Protein AF-A0A0D7AJN5-F1 (afdb_monomer_lite)

pLDDT: mean 70.75, std 19.63, range [26.44, 92.75]

Foldseek 3Di:
DVVVVVVVVVVVVVVVVVVLVLQQDLFASVCVVCVVVPNNVPDPPRHNCPDPCNVVVGGDDDDPPAPWPDDVVLLVVLVVVCPPPPDLVVSVCQQQLNDDPVCVVVVSSPPPPSRRVNVPGDPPDPSPPPPPDDDDDDDDDDDDDDDDDDDDD

InterPro domains:
  IPR032284 ATP-dependent DNA helicase RecQ, zinc-binding domain [PF16124] (8-55)
  IPR036388 Winged helix-like DNA-binding domain superfamily [G3DSA:1.10.10.10] (3-126)

Radius of gyration: 23.04 Å; chains: 1; bounding box: 49×37×59 Å

Structure (mmCIF, N/CA/C/O backbone):
data_AF-A0A0D7AJN5-F1
#
_entry.id   AF-A0A0D7AJN5-F1
#
loop_
_atom_site.group_PDB
_atom_site.id
_atom_site.type_symbol
_atom_site.label_atom_id
_atom_site.label_alt_id
_atom_site.label_comp_id
_atom_site.label_asym_id
_atom_site.label_entity_id
_atom_site.label_seq_id
_atom_site.pdbx_PDB_ins_code
_atom_site.Cartn_x
_atom_site.Cartn_y
_atom_site.Cartn_z
_atom_site.occupancy
_atom_site.B_iso_or_equiv
_atom_site.auth_seq_id
_atom_site.auth_comp_id
_atom_site.auth_asym_id
_atom_site.auth_atom_id
_atom_site.pdbx_PDB_model_num
ATOM 1 N N . MET A 1 1 ? 25.290 -14.966 3.201 1.00 71.00 1 MET A N 1
ATOM 2 C CA . MET A 1 1 ? 24.885 -13.533 3.158 1.00 71.00 1 MET A CA 1
ATOM 3 C C . MET A 1 1 ? 23.575 -13.354 2.396 1.00 71.00 1 MET A C 1
ATOM 5 O O . MET A 1 1 ? 22.712 -12.649 2.902 1.00 71.00 1 MET A O 1
ATOM 9 N N . TYR A 1 2 ? 23.408 -14.034 1.256 1.00 81.56 2 TYR A N 1
ATOM 10 C CA . TYR A 1 2 ? 22.166 -14.092 0.478 1.00 81.56 2 TYR A CA 1
ATOM 11 C C . TYR A 1 2 ? 20.958 -14.608 1.282 1.00 81.56 2 TYR A C 1
ATOM 13 O O . TYR A 1 2 ? 19.962 -13.901 1.387 1.00 81.56 2 TYR A O 1
ATOM 21 N N . ASP A 1 3 ? 21.084 -15.740 1.981 1.00 86.81 3 ASP A N 1
ATOM 22 C CA . ASP A 1 3 ? 19.956 -16.338 2.727 1.00 86.81 3 ASP A CA 1
ATOM 23 C C . ASP A 1 3 ? 19.411 -15.419 3.827 1.00 86.81 3 ASP A C 1
ATOM 25 O O . ASP A 1 3 ? 18.209 -15.319 4.048 1.00 86.81 3 ASP A O 1
ATOM 29 N N . ARG A 1 4 ? 20.294 -14.648 4.475 1.00 85.62 4 ARG A N 1
ATOM 30 C CA . ARG A 1 4 ? 19.899 -13.633 5.464 1.00 85.62 4 ARG A CA 1
ATOM 31 C C . ARG A 1 4 ? 19.145 -12.461 4.824 1.00 85.62 4 ARG A C 1
ATOM 33 O O . ARG A 1 4 ? 18.333 -11.818 5.485 1.00 85.62 4 ARG A O 1
ATOM 40 N N . MET A 1 5 ? 19.437 -12.123 3.569 1.00 84.94 5 MET A N 1
ATOM 41 C CA . MET A 1 5 ? 18.701 -11.089 2.836 1.00 84.94 5 MET A CA 1
ATOM 42 C C . MET A 1 5 ? 17.322 -11.592 2.414 1.00 84.94 5 MET A C 1
ATOM 44 O O . MET A 1 5 ? 16.358 -10.847 2.569 1.00 84.94 5 MET A O 1
ATOM 48 N N . ILE A 1 6 ? 17.227 -12.848 1.968 1.00 88.75 6 ILE A N 1
ATOM 49 C CA . ILE A 1 6 ? 15.954 -13.505 1.652 1.00 88.75 6 ILE A CA 1
ATOM 50 C C . ILE A 1 6 ? 15.079 -13.612 2.902 1.00 88.75 6 ILE A C 1
ATOM 52 O O . ILE A 1 6 ? 13.965 -13.103 2.886 1.00 88.75 6 ILE A O 1
ATOM 56 N N . GLY A 1 7 ? 15.617 -14.104 4.022 1.00 89.94 7 GLY A N 1
ATOM 57 C CA . GLY A 1 7 ? 14.860 -14.212 5.273 1.00 89.94 7 GLY A CA 1
ATOM 58 C C . GLY A 1 7 ? 14.298 -12.873 5.766 1.00 89.94 7 GLY A C 1
ATOM 59 O O . GLY A 1 7 ? 13.133 -12.796 6.136 1.00 89.94 7 GLY A O 1
ATOM 60 N N . ARG A 1 8 ? 15.075 -11.778 5.694 1.00 88.88 8 ARG A N 1
ATOM 61 C CA . ARG A 1 8 ? 14.566 -10.432 6.038 1.00 88.88 8 ARG A CA 1
ATOM 62 C C . ARG A 1 8 ? 13.501 -9.929 5.067 1.00 88.88 8 ARG A C 1
ATOM 64 O O . ARG A 1 8 ? 12.602 -9.201 5.479 1.00 88.88 8 ARG A O 1
ATOM 71 N N . LYS A 1 9 ? 13.634 -10.256 3.779 1.00 89.19 9 LYS A N 1
ATOM 72 C CA . LYS A 1 9 ? 12.637 -9.907 2.763 1.00 89.19 9 LYS A CA 1
ATOM 73 C C . LYS A 1 9 ? 11.328 -10.635 3.071 1.00 89.19 9 LYS A C 1
ATOM 75 O O . LYS A 1 9 ? 10.294 -9.982 3.119 1.00 89.19 9 LYS A O 1
ATOM 80 N N . ASP A 1 10 ? 11.381 -11.936 3.336 1.00 91.50 10 ASP A N 1
ATOM 81 C CA . ASP A 1 10 ? 10.193 -12.741 3.635 1.00 91.50 10 ASP A CA 1
ATOM 82 C C . ASP A 1 10 ? 9.538 -12.321 4.960 1.00 91.50 10 ASP A C 1
ATOM 84 O O . ASP A 1 10 ? 8.324 -12.146 5.009 1.00 91.50 10 ASP A O 1
ATOM 88 N N . GLU A 1 11 ? 10.323 -12.034 6.005 1.00 92.69 11 GLU A N 1
ATOM 89 C CA . GLU A 1 11 ? 9.813 -11.472 7.266 1.00 92.69 11 GLU A CA 1
ATOM 90 C C . GLU A 1 11 ? 9.121 -10.115 7.047 1.00 92.69 11 GLU A C 1
ATOM 92 O O . GLU A 1 11 ? 8.060 -9.847 7.611 1.00 92.69 11 GLU A O 1
ATOM 97 N N . GLY A 1 12 ? 9.701 -9.254 6.205 1.00 91.75 12 GLY A N 1
ATOM 98 C CA . GLY A 1 12 ? 9.102 -7.974 5.834 1.00 91.75 12 GLY A CA 1
ATOM 99 C C . GLY A 1 12 ? 7.780 -8.145 5.086 1.00 91.75 12 GLY A C 1
ATOM 100 O O . GLY A 1 12 ? 6.803 -7.483 5.425 1.00 91.75 12 GLY A O 1
ATOM 101 N N . ILE A 1 13 ? 7.729 -9.060 4.114 1.00 92.06 13 ILE A N 1
ATOM 102 C CA . ILE A 1 13 ? 6.505 -9.390 3.369 1.00 92.06 13 ILE A CA 1
ATOM 103 C C . ILE A 1 13 ? 5.430 -9.917 4.325 1.00 92.06 13 ILE A C 1
ATOM 105 O O . ILE A 1 13 ? 4.288 -9.470 4.261 1.00 92.06 13 ILE A O 1
ATOM 109 N N . HIS A 1 14 ? 5.802 -10.803 5.249 1.00 92.75 14 HIS A N 1
ATOM 110 C CA . HIS A 1 14 ? 4.887 -11.352 6.244 1.00 92.75 14 HIS A CA 1
ATOM 111 C C . HIS A 1 14 ? 4.287 -10.259 7.142 1.00 92.75 14 HIS A C 1
ATOM 113 O O . HIS A 1 14 ? 3.069 -10.180 7.283 1.00 92.75 14 HIS A O 1
ATOM 119 N N . LYS A 1 15 ? 5.118 -9.357 7.682 1.00 91.44 15 LYS A N 1
ATOM 120 C CA . LYS A 1 15 ? 4.650 -8.230 8.510 1.00 91.44 15 LYS A CA 1
ATOM 121 C C . LYS A 1 15 ? 3.736 -7.278 7.741 1.00 91.44 15 LYS A C 1
ATOM 123 O O . LYS A 1 15 ? 2.740 -6.818 8.286 1.00 91.44 15 LYS A O 1
ATOM 128 N N . LEU A 1 16 ? 4.049 -6.991 6.477 1.00 91.69 16 LEU A N 1
ATOM 129 C CA . LEU A 1 16 ? 3.175 -6.178 5.627 1.00 91.69 16 LEU A CA 1
ATOM 130 C C . LEU A 1 16 ? 1.819 -6.859 5.410 1.00 91.69 16 LEU A C 1
ATOM 132 O O . LEU A 1 16 ? 0.794 -6.192 5.500 1.00 91.69 16 LEU A O 1
ATOM 136 N N . GLY A 1 17 ? 1.807 -8.177 5.191 1.00 89.62 17 GLY A N 1
ATOM 137 C CA . GLY A 1 17 ? 0.574 -8.962 5.109 1.00 89.62 17 GLY A CA 1
ATOM 138 C C . GLY A 1 17 ? -0.273 -8.858 6.379 1.00 89.62 17 GLY A C 1
ATOM 139 O O . GLY A 1 17 ? -1.471 -8.610 6.290 1.00 89.62 17 GLY A O 1
ATOM 140 N N . GLN A 1 18 ? 0.354 -8.949 7.556 1.00 90.56 18 GLN A N 1
ATOM 141 C CA . GLN A 1 18 ? -0.335 -8.778 8.841 1.00 90.56 18 GLN A CA 1
ATOM 142 C C . GLN A 1 18 ? -0.974 -7.391 8.984 1.00 90.56 18 GLN A C 1
ATOM 144 O O . GLN A 1 18 ? -2.110 -7.293 9.429 1.00 90.56 18 GLN A O 1
ATOM 149 N N . VAL A 1 19 ? -0.289 -6.323 8.563 1.00 91.06 19 VAL A N 1
ATOM 150 C CA . VAL A 1 19 ? -0.839 -4.954 8.603 1.00 91.06 19 VAL A CA 1
ATOM 151 C C . VAL A 1 19 ? -1.996 -4.774 7.615 1.00 91.06 19 VAL A C 1
ATOM 153 O O . VAL A 1 19 ? -2.957 -4.072 7.920 1.00 91.06 19 VAL A O 1
ATOM 156 N N . ILE A 1 20 ? -1.922 -5.398 6.435 1.00 89.06 20 ILE A N 1
ATOM 157 C CA . ILE A 1 20 ? -3.011 -5.355 5.449 1.00 89.06 20 ILE A CA 1
ATOM 158 C C . ILE A 1 20 ? -4.242 -6.086 5.983 1.00 89.06 20 ILE A C 1
ATOM 160 O O . ILE A 1 20 ? -5.342 -5.560 5.852 1.00 89.06 20 ILE A O 1
ATOM 164 N N . ASN A 1 21 ? -4.063 -7.265 6.582 1.00 88.12 21 ASN A N 1
ATOM 165 C CA . ASN A 1 21 ? -5.166 -8.018 7.179 1.00 88.12 21 ASN A CA 1
ATOM 166 C C . ASN A 1 21 ? -5.778 -7.250 8.353 1.00 88.12 21 ASN A C 1
ATOM 168 O O . ASN A 1 21 ? -6.974 -7.018 8.341 1.00 88.12 21 ASN A O 1
ATOM 172 N N . PHE A 1 22 ? -4.947 -6.692 9.237 1.00 89.06 22 PHE A N 1
ATOM 173 C CA . PHE A 1 22 ? -5.398 -5.806 10.312 1.00 89.06 22 PHE A CA 1
ATOM 174 C C . PHE A 1 22 ? -6.279 -4.646 9.820 1.00 89.06 22 PHE A C 1
ATOM 176 O O . PHE A 1 22 ? -7.242 -4.272 10.476 1.00 89.06 22 PHE A O 1
ATOM 183 N N . ALA A 1 23 ? -5.954 -4.051 8.671 1.00 87.31 23 ALA A N 1
ATOM 184 C CA . ALA A 1 23 ? -6.761 -2.976 8.099 1.00 87.31 23 ALA A CA 1
ATOM 185 C C . ALA A 1 23 ? -8.068 -3.468 7.440 1.00 87.31 23 ALA A C 1
ATOM 187 O O . ALA A 1 23 ? -8.983 -2.666 7.241 1.00 87.31 23 ALA A O 1
ATOM 188 N N . LYS A 1 24 ? -8.130 -4.748 7.057 1.00 85.88 24 LYS A N 1
ATOM 189 C CA . LYS A 1 24 ? -9.293 -5.396 6.435 1.00 85.88 24 LYS A CA 1
ATOM 190 C C . LYS A 1 24 ? -10.260 -6.000 7.448 1.00 85.88 24 LYS A C 1
ATOM 192 O O . LYS A 1 24 ? -11.415 -6.169 7.085 1.00 85.88 24 LYS A O 1
ATOM 197 N N . ASP A 1 25 ? -9.784 -6.359 8.635 1.00 84.81 25 ASP A N 1
ATOM 198 C CA . ASP A 1 25 ? -10.593 -7.032 9.647 1.00 84.81 25 ASP A CA 1
ATOM 199 C C . ASP A 1 25 ? -11.790 -6.166 10.076 1.00 84.81 25 ASP A C 1
ATOM 201 O O . ASP A 1 25 ? -11.699 -4.937 10.171 1.00 84.81 25 ASP A O 1
ATOM 205 N N . ASP A 1 26 ? -12.915 -6.828 10.350 1.00 82.25 26 ASP A N 1
ATOM 206 C CA . ASP A 1 26 ? -14.183 -6.207 10.750 1.00 82.25 26 ASP A CA 1
ATOM 207 C C . ASP A 1 26 ? -14.234 -5.941 12.264 1.00 82.25 26 ASP A C 1
ATOM 209 O O . ASP A 1 26 ? -15.232 -6.211 12.928 1.00 82.25 26 ASP A O 1
ATOM 213 N N . ASP A 1 27 ? -13.139 -5.411 12.811 1.00 86.38 27 ASP A N 1
ATOM 214 C CA . ASP A 1 27 ? -12.990 -5.101 14.229 1.00 86.38 27 ASP A CA 1
ATOM 215 C C . ASP A 1 27 ? -12.479 -3.672 14.449 1.00 86.38 27 ASP A C 1
ATOM 217 O O . ASP A 1 27 ? -11.931 -2.991 13.574 1.00 86.38 27 ASP A O 1
ATOM 221 N N . CYS A 1 28 ? -12.638 -3.181 15.678 1.00 88.81 28 CYS A N 1
ATOM 222 C CA . CYS A 1 28 ? -12.085 -1.894 16.067 1.00 88.81 28 CYS A CA 1
ATOM 223 C C . CYS A 1 28 ? -10.551 -1.915 15.979 1.00 88.81 28 CYS A C 1
ATOM 225 O O . CYS A 1 28 ? -9.869 -2.517 16.811 1.00 88.81 28 CYS A O 1
ATOM 227 N N . LEU A 1 29 ? -10.002 -1.142 15.036 1.00 90.31 29 LEU A N 1
ATOM 228 C CA . LEU A 1 29 ? -8.556 -1.013 14.821 1.00 90.31 29 LEU A CA 1
ATOM 229 C C . LEU A 1 29 ? -7.783 -0.691 16.110 1.00 90.31 29 LEU A C 1
ATOM 231 O O . LEU A 1 29 ? -6.682 -1.190 16.324 1.00 90.31 29 LEU A O 1
ATOM 235 N N . ALA A 1 30 ? -8.349 0.150 16.978 1.00 89.81 30 ALA A N 1
ATOM 236 C CA . ALA A 1 30 ? -7.693 0.540 18.222 1.00 89.81 30 ALA A CA 1
ATOM 237 C C . ALA A 1 30 ? -7.668 -0.596 19.256 1.00 89.81 30 ALA A C 1
ATOM 239 O O . ALA A 1 30 ? -6.655 -0.759 19.929 1.00 89.81 30 ALA A O 1
ATOM 240 N N . ALA A 1 31 ? -8.746 -1.379 19.368 1.00 90.06 31 ALA A N 1
ATOM 241 C CA . ALA A 1 31 ? -8.816 -2.499 20.307 1.00 90.06 31 ALA A CA 1
ATOM 242 C C . ALA A 1 31 ? -7.872 -3.628 19.874 1.00 90.06 31 ALA A C 1
ATOM 244 O O . ALA A 1 31 ? -7.075 -4.114 20.672 1.00 90.06 31 ALA A O 1
ATOM 245 N N . HIS A 1 32 ? -7.866 -3.953 18.580 1.00 89.12 32 HIS A N 1
ATOM 246 C CA . HIS A 1 32 ? -6.964 -4.961 18.031 1.00 89.12 32 HIS A CA 1
ATOM 247 C C . HIS A 1 32 ? -5.480 -4.543 18.126 1.00 89.12 32 HIS A C 1
ATOM 249 O O . HIS A 1 32 ? -4.616 -5.364 18.434 1.00 89.12 32 HIS A O 1
ATOM 255 N N . LEU A 1 33 ? -5.155 -3.251 17.951 1.00 90.81 33 LEU A N 1
ATOM 256 C CA . LEU A 1 33 ? -3.802 -2.737 18.228 1.00 90.81 33 LEU A CA 1
ATOM 257 C C . LEU A 1 33 ? -3.417 -2.896 19.697 1.00 90.81 33 LEU A C 1
ATOM 259 O O . LEU A 1 33 ? -2.295 -3.302 19.994 1.00 90.81 33 LEU A O 1
ATOM 263 N N . ALA A 1 34 ? -4.331 -2.567 20.604 1.00 91.50 34 ALA A N 1
ATOM 264 C CA . ALA A 1 34 ? -4.093 -2.667 22.033 1.00 91.50 34 ALA A CA 1
ATOM 265 C C . ALA A 1 34 ? -3.798 -4.122 22.440 1.00 91.50 34 ALA A C 1
ATOM 267 O O . ALA A 1 34 ? -2.782 -4.388 23.083 1.00 91.50 34 ALA A O 1
ATOM 268 N N . GLN A 1 35 ? -4.579 -5.078 21.928 1.00 89.75 35 GLN A N 1
ATOM 269 C CA . GLN A 1 35 ? -4.336 -6.510 22.104 1.00 89.75 35 GLN A CA 1
ATOM 270 C C . GLN A 1 35 ? -2.979 -6.954 21.534 1.00 89.75 35 GLN A C 1
ATOM 272 O O . GLN A 1 35 ? -2.233 -7.667 22.202 1.00 89.75 35 GLN A O 1
ATOM 277 N N . TYR A 1 36 ? -2.609 -6.499 20.332 1.00 89.81 36 TYR A N 1
ATOM 278 C CA . TYR A 1 36 ? -1.320 -6.839 19.719 1.00 89.81 36 TYR A CA 1
ATOM 279 C C . TYR A 1 36 ? -0.116 -6.401 20.576 1.00 89.81 36 TYR A C 1
ATOM 281 O O . TYR A 1 36 ? 0.905 -7.091 20.614 1.00 89.81 36 TYR A O 1
ATOM 289 N N . PHE A 1 37 ? -0.227 -5.271 21.283 1.00 91.56 37 PHE A N 1
ATOM 290 C CA . PHE A 1 37 ? 0.805 -4.782 22.205 1.00 91.56 37 PHE A CA 1
ATOM 291 C C . PHE A 1 37 ? 0.667 -5.311 23.644 1.00 91.56 37 PHE A C 1
ATOM 293 O O . PHE A 1 37 ? 1.548 -5.042 24.463 1.00 91.56 37 PHE A O 1
ATOM 300 N N . GLY A 1 38 ? -0.374 -6.094 23.942 1.00 90.56 38 GLY A N 1
ATOM 301 C CA . GLY A 1 38 ? -0.631 -6.671 25.265 1.00 90.56 38 GLY A CA 1
ATOM 302 C C . GLY A 1 38 ? -1.270 -5.705 26.268 1.00 90.56 38 GLY A C 1
ATOM 303 O O . GLY A 1 38 ? -1.105 -5.894 27.470 1.00 90.56 38 GLY A O 1
ATOM 304 N N . ASP A 1 39 ? -1.962 -4.672 25.787 1.00 90.88 39 ASP A N 1
ATOM 305 C CA . ASP A 1 39 ? -2.664 -3.667 26.592 1.00 90.88 39 ASP A CA 1
ATOM 306 C C . ASP A 1 39 ? -4.182 -3.750 26.353 1.00 90.88 39 ASP A C 1
ATOM 308 O O . ASP A 1 39 ? -4.804 -2.844 25.807 1.00 90.88 39 ASP A O 1
ATOM 312 N N . GLU A 1 40 ? -4.784 -4.888 26.700 1.00 81.50 40 GLU A N 1
ATOM 313 C CA . GLU A 1 40 ? -6.192 -5.204 26.396 1.00 81.50 40 GLU A CA 1
ATOM 314 C C . GLU A 1 40 ? -7.191 -4.217 27.038 1.00 81.50 40 GLU A C 1
ATOM 316 O O . GLU A 1 40 ? -8.270 -3.983 26.497 1.00 81.50 40 GLU A O 1
ATOM 321 N N . ASP A 1 41 ? -6.805 -3.565 28.137 1.00 83.62 41 ASP A N 1
ATOM 322 C CA . ASP A 1 41 ? -7.647 -2.619 28.879 1.00 83.62 41 ASP A CA 1
ATOM 323 C C . ASP A 1 41 ? -7.583 -1.174 28.339 1.00 83.62 41 ASP A C 1
ATOM 325 O O . ASP A 1 41 ? -8.294 -0.291 28.832 1.00 83.62 41 ASP A O 1
ATOM 329 N N . ALA A 1 42 ? -6.753 -0.894 27.325 1.00 85.44 42 ALA A N 1
ATOM 330 C CA . ALA A 1 42 ? -6.583 0.464 26.800 1.00 85.44 42 ALA A CA 1
ATOM 331 C C . ALA A 1 42 ? -7.836 1.009 26.091 1.00 85.44 42 ALA A C 1
ATOM 333 O O . ALA A 1 42 ? -8.007 2.229 25.990 1.00 85.44 42 ALA A O 1
ATOM 334 N N . VAL A 1 43 ? -8.712 0.129 25.588 1.00 83.38 43 VAL A N 1
ATOM 335 C CA . VAL A 1 43 ? -9.952 0.505 24.892 1.00 83.38 43 VAL A CA 1
ATOM 336 C C . VAL A 1 43 ? -11.166 0.015 25.686 1.00 83.38 43 VAL A C 1
ATOM 338 O O . VAL A 1 43 ? -11.543 -1.153 25.585 1.00 83.38 43 VAL A O 1
ATOM 341 N N . PRO A 1 44 ? -11.827 0.895 26.460 1.00 78.31 44 PRO A N 1
ATOM 342 C CA . PRO A 1 44 ? -12.990 0.500 27.240 1.00 78.31 44 PRO A CA 1
ATOM 343 C C . PRO A 1 44 ? -14.147 0.099 26.317 1.00 78.31 44 PRO A C 1
ATOM 345 O O . PRO A 1 44 ? -14.602 0.895 25.497 1.00 78.31 44 PRO A O 1
ATOM 348 N N . GLY A 1 45 ? -14.643 -1.131 26.476 1.00 78.44 45 GLY A N 1
ATOM 349 C CA . GLY A 1 45 ? -15.785 -1.648 25.715 1.00 78.44 45 GLY A CA 1
ATOM 350 C C . GLY A 1 45 ? -15.464 -2.077 24.281 1.00 78.44 45 GLY A C 1
ATOM 351 O O . GLY A 1 45 ? -16.378 -2.106 23.464 1.00 78.44 45 GLY A O 1
ATOM 352 N N . GLU A 1 46 ? -14.191 -2.357 23.974 1.00 78.06 46 GLU A N 1
ATOM 353 C CA . GLU A 1 46 ? -13.702 -2.912 22.693 1.00 78.06 46 GLU A CA 1
ATOM 354 C C . GLU A 1 46 ? -13.985 -2.055 21.438 1.00 78.06 46 GLU A C 1
ATOM 356 O O . GLU A 1 46 ? -13.586 -2.398 20.328 1.00 78.06 46 GLU A O 1
ATOM 361 N N . LEU A 1 47 ? -14.592 -0.874 21.596 1.00 85.50 47 LEU A N 1
ATOM 362 C CA . LEU A 1 47 ? -14.974 0.032 20.513 1.00 85.50 47 LEU A CA 1
ATOM 363 C C . LEU A 1 47 ? -14.492 1.453 20.817 1.00 85.50 47 LEU A C 1
ATOM 365 O O . LEU A 1 47 ? -14.969 2.108 21.740 1.00 85.50 47 LEU A O 1
ATOM 369 N N . CYS A 1 48 ? -13.572 1.980 20.005 1.00 90.00 48 CYS A N 1
ATOM 370 C CA . CYS A 1 48 ? -13.029 3.328 20.211 1.00 90.00 48 CYS A CA 1
ATOM 371 C C . CYS A 1 48 ? -13.943 4.451 19.698 1.00 90.00 48 CYS A C 1
ATOM 373 O O . CYS A 1 48 ? -13.732 5.616 20.029 1.00 90.00 48 CYS A O 1
ATOM 375 N N . GLY A 1 49 ? -14.920 4.131 18.840 1.00 87.94 49 GLY A N 1
ATOM 376 C CA . GLY A 1 49 ? -15.873 5.096 18.282 1.00 87.94 49 GLY A CA 1
ATOM 377 C C . GLY A 1 49 ? -15.281 6.110 17.292 1.00 87.94 49 GLY A C 1
ATOM 378 O O . GLY A 1 49 ? -15.986 7.036 16.902 1.00 87.94 49 GLY A O 1
ATOM 379 N N . GLN A 1 50 ? -14.002 5.989 16.914 1.00 88.19 50 GLN A N 1
ATOM 380 C CA . GLN A 1 50 ? -13.287 6.975 16.082 1.00 88.19 50 GLN A CA 1
ATOM 381 C C . GLN A 1 50 ? -12.554 6.372 14.873 1.00 88.19 50 GLN A C 1
ATOM 383 O O . GLN A 1 50 ? -12.137 7.114 13.986 1.00 88.19 50 GLN A O 1
ATOM 388 N N . CYS A 1 51 ? -12.349 5.053 14.829 1.00 88.25 51 CYS A N 1
ATOM 389 C CA . CYS A 1 51 ? -11.658 4.412 13.709 1.00 88.25 51 CYS A CA 1
ATOM 390 C C . CYS A 1 51 ? -12.584 4.196 12.501 1.00 88.25 51 CYS A C 1
ATOM 392 O O . CYS A 1 51 ? -13.804 4.240 12.647 1.00 88.25 51 CYS A O 1
ATOM 394 N N . SER A 1 52 ? -12.003 3.919 11.327 1.00 85.56 52 SER A N 1
ATOM 395 C CA . SER A 1 52 ? -12.752 3.702 10.078 1.00 85.56 52 SER A CA 1
ATOM 396 C C . SER A 1 52 ? -13.818 2.616 10.207 1.00 85.56 52 SER A C 1
ATOM 398 O O . SER A 1 52 ? -14.919 2.800 9.693 1.00 85.56 52 SER A O 1
ATOM 400 N N . PHE A 1 53 ? -13.524 1.540 10.940 1.00 88.81 53 PHE A N 1
ATOM 401 C CA . PHE A 1 53 ? -14.496 0.494 11.244 1.00 88.81 53 PHE A CA 1
ATOM 402 C C . PHE A 1 53 ? -15.620 1.013 12.154 1.00 88.81 53 PHE A C 1
ATOM 404 O O . PHE A 1 53 ? -16.790 0.898 11.815 1.00 88.81 53 PHE A O 1
ATOM 411 N N . CYS A 1 54 ? -15.300 1.689 13.262 1.00 87.75 54 CYS A N 1
ATOM 412 C CA . C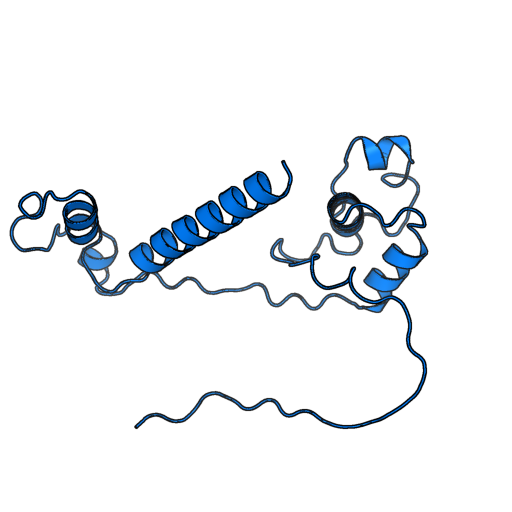YS A 1 54 ? -16.323 2.236 14.162 1.00 87.75 54 CYS A CA 1
ATOM 413 C C . CYS A 1 54 ? -17.215 3.305 13.506 1.00 87.75 54 CYS A C 1
ATOM 415 O O . CYS A 1 54 ? -18.340 3.507 13.957 1.00 87.75 54 CYS A O 1
ATOM 417 N N . THR A 1 55 ? -16.723 4.019 12.488 1.00 87.50 55 THR A N 1
ATOM 418 C CA . THR A 1 55 ? -17.504 5.045 11.782 1.00 87.50 55 THR A CA 1
ATOM 419 C C . THR A 1 55 ? -18.288 4.501 10.593 1.00 87.50 55 THR A C 1
ATOM 421 O O . THR A 1 55 ? -19.360 5.024 10.304 1.00 87.50 55 THR A O 1
ATOM 424 N N . SER A 1 56 ? -17.751 3.505 9.882 1.00 84.25 56 SER A N 1
ATOM 425 C CA . SER A 1 56 ? -18.322 3.004 8.618 1.00 84.25 56 SER A CA 1
ATOM 426 C C . SER A 1 56 ? -19.056 1.672 8.792 1.00 84.25 56 SER A C 1
ATOM 428 O O . SER A 1 56 ? -19.952 1.376 8.013 1.00 84.25 56 SER A O 1
ATOM 430 N N . GLY A 1 57 ? -18.704 0.900 9.823 1.00 80.00 57 GLY A N 1
ATOM 431 C CA . GLY A 1 57 ? -19.244 -0.429 10.118 1.00 80.00 57 GLY A CA 1
ATOM 432 C C . GLY A 1 57 ? -18.633 -1.572 9.302 1.00 80.00 57 GLY A C 1
ATOM 433 O O . GLY A 1 57 ? -19.049 -2.708 9.486 1.00 80.00 57 GLY A O 1
ATOM 434 N N . GLU A 1 58 ? -17.673 -1.287 8.420 1.00 78.50 58 GLU A N 1
ATOM 435 C CA . GLU A 1 58 ? -17.069 -2.254 7.495 1.00 78.50 58 GLU A CA 1
ATOM 436 C C . GLU A 1 58 ? -15.541 -2.076 7.450 1.00 78.50 58 GLU A C 1
ATOM 438 O O . GLU A 1 58 ? -15.033 -0.951 7.587 1.00 78.50 58 GLU A O 1
ATOM 443 N N . GLY A 1 59 ? -14.809 -3.180 7.262 1.00 75.81 59 GLY A N 1
ATOM 444 C CA . GLY A 1 59 ? -13.365 -3.188 7.032 1.00 75.81 59 GLY A CA 1
ATOM 445 C C . GLY A 1 59 ? -12.937 -2.499 5.727 1.00 75.81 59 GLY A C 1
ATOM 446 O O . GLY A 1 59 ? -13.718 -2.298 4.793 1.00 75.81 59 GLY A O 1
ATOM 447 N N . VAL A 1 60 ? -11.661 -2.102 5.631 1.00 81.19 60 VAL A N 1
ATOM 448 C CA . VAL A 1 60 ? -11.152 -1.399 4.439 1.00 81.19 60 VAL A CA 1
ATOM 449 C C . VAL A 1 60 ? -10.944 -2.383 3.288 1.00 81.19 60 VAL A C 1
ATOM 451 O O . VAL A 1 60 ? -10.043 -3.222 3.319 1.00 81.19 60 VAL A O 1
ATOM 454 N N . MET A 1 61 ? -11.716 -2.233 2.210 1.00 78.19 61 MET A N 1
ATOM 455 C CA . MET A 1 61 ? -11.530 -3.043 1.008 1.00 78.19 61 MET A CA 1
ATOM 456 C C . MET A 1 61 ? -10.380 -2.506 0.145 1.00 78.19 61 MET A C 1
ATOM 458 O O . MET A 1 61 ? -10.427 -1.401 -0.396 1.00 78.19 61 MET A O 1
ATOM 462 N N . PHE A 1 62 ? -9.339 -3.321 -0.023 1.00 76.19 62 PHE A N 1
ATOM 463 C CA . PHE A 1 62 ? -8.267 -3.060 -0.982 1.00 76.19 62 PHE A CA 1
ATOM 464 C C . PHE A 1 62 ? -8.572 -3.777 -2.297 1.00 76.19 62 PHE A C 1
ATOM 466 O O . PHE A 1 62 ? -8.309 -4.973 -2.433 1.00 76.19 62 PHE A O 1
ATOM 473 N N . GLU A 1 63 ? -9.105 -3.053 -3.278 1.00 73.62 63 GLU A N 1
ATOM 474 C CA . GLU A 1 63 ? -9.234 -3.574 -4.637 1.00 73.62 63 GLU A CA 1
ATOM 475 C C . GLU A 1 63 ? -7.862 -3.621 -5.322 1.00 73.62 63 GLU A C 1
ATOM 477 O O . GLU A 1 63 ? -7.169 -2.610 -5.462 1.00 73.62 63 GLU A O 1
ATOM 482 N N . ALA A 1 64 ? -7.463 -4.803 -5.795 1.00 63.47 64 ALA A N 1
ATOM 483 C CA . ALA A 1 64 ? -6.273 -4.973 -6.622 1.00 63.47 64 ALA A CA 1
ATOM 484 C C . ALA A 1 64 ? -6.550 -4.482 -8.057 1.00 63.47 64 ALA A C 1
ATOM 486 O O . ALA A 1 64 ? -6.641 -5.260 -9.003 1.00 63.47 64 ALA A O 1
ATOM 487 N N . THR A 1 65 ? -6.712 -3.172 -8.251 1.00 55.12 65 THR A N 1
ATOM 488 C CA . THR A 1 65 ? -7.123 -2.580 -9.539 1.00 55.12 65 THR A CA 1
ATOM 489 C C . THR A 1 65 ? -5.980 -2.471 -10.564 1.00 55.12 65 THR A C 1
ATOM 491 O O . THR A 1 65 ? -5.838 -1.453 -11.248 1.00 55.12 65 THR A O 1
ATOM 494 N N . ALA A 1 66 ? -5.120 -3.481 -10.691 1.00 57.81 66 ALA A N 1
ATOM 495 C CA . ALA A 1 66 ? -4.024 -3.455 -11.660 1.00 57.81 66 ALA A CA 1
ATOM 496 C C . ALA A 1 66 ? -3.920 -4.753 -12.467 1.00 57.81 66 ALA A C 1
ATOM 498 O O . ALA A 1 66 ? -2.856 -5.357 -12.555 1.00 57.81 66 ALA A O 1
ATOM 499 N N . THR A 1 67 ? -5.011 -5.152 -13.129 1.00 56.06 67 THR A N 1
ATOM 500 C CA . THR A 1 67 ? -4.866 -6.036 -14.294 1.00 56.06 67 THR A CA 1
ATOM 501 C C . THR A 1 67 ? -4.356 -5.181 -15.438 1.00 56.06 67 THR A C 1
ATOM 503 O O . THR A 1 67 ? -5.063 -4.321 -15.961 1.00 56.06 67 THR A O 1
ATOM 506 N N . THR A 1 68 ? -3.090 -5.359 -15.778 1.00 61.16 68 THR A N 1
ATOM 507 C CA . THR A 1 68 ? -2.462 -4.610 -16.856 1.00 61.16 68 THR A CA 1
ATOM 508 C C . THR A 1 68 ? -2.179 -5.571 -17.994 1.00 61.16 68 THR A C 1
ATOM 510 O O . THR A 1 68 ? -1.448 -6.542 -17.831 1.00 61.16 68 THR A O 1
ATOM 513 N N . ASN A 1 69 ? -2.823 -5.340 -19.137 1.00 63.03 69 ASN A N 1
ATOM 514 C CA . ASN A 1 69 ? -2.576 -6.127 -20.335 1.00 63.03 69 ASN A CA 1
ATOM 515 C C . ASN A 1 69 ? -1.274 -5.618 -20.963 1.00 63.03 69 ASN A C 1
ATOM 517 O O . ASN A 1 69 ? -1.246 -4.572 -21.616 1.00 63.03 69 ASN A O 1
ATOM 521 N N . ILE A 1 70 ? -0.178 -6.303 -20.652 1.00 69.06 70 ILE A N 1
ATOM 522 C CA . ILE A 1 70 ? 1.127 -6.041 -21.250 1.00 69.06 70 ILE A CA 1
ATOM 523 C C . ILE A 1 70 ? 1.145 -6.750 -22.596 1.00 69.06 70 ILE A C 1
ATOM 525 O O . ILE A 1 70 ? 0.957 -7.960 -22.658 1.00 69.06 70 ILE A O 1
ATOM 529 N N . ASP A 1 71 ? 1.412 -5.999 -23.660 1.00 77.62 71 ASP A N 1
ATOM 530 C CA . ASP A 1 71 ? 1.623 -6.571 -24.985 1.00 77.62 71 ASP A CA 1
ATOM 531 C C . ASP A 1 71 ? 2.898 -7.442 -24.974 1.00 77.62 71 ASP A C 1
ATOM 533 O O . ASP A 1 71 ? 4.009 -6.901 -24.844 1.00 77.62 71 ASP A O 1
ATOM 537 N N . PRO A 1 72 ? 2.775 -8.778 -25.106 1.00 76.88 72 PRO A N 1
ATOM 538 C CA . PRO A 1 72 ? 3.916 -9.682 -25.033 1.00 76.88 72 PRO A CA 1
ATOM 539 C C . PRO A 1 72 ? 4.925 -9.427 -26.159 1.00 76.88 72 PRO A C 1
ATOM 541 O O . PRO A 1 72 ? 6.114 -9.687 -25.978 1.00 76.88 72 PRO A O 1
ATOM 544 N N . ALA A 1 73 ? 4.498 -8.860 -27.296 1.00 79.12 73 ALA A N 1
ATOM 545 C CA . ALA A 1 73 ? 5.395 -8.533 -28.400 1.00 79.12 73 ALA A CA 1
ATOM 546 C C . ALA A 1 73 ? 6.366 -7.401 -28.030 1.00 79.12 73 ALA A C 1
ATOM 548 O O . ALA A 1 73 ? 7.559 -7.483 -28.328 1.00 79.12 73 ALA A O 1
ATOM 549 N N . LYS A 1 74 ? 5.888 -6.371 -27.319 1.00 74.94 74 LYS A N 1
ATOM 550 C CA . LYS A 1 74 ? 6.740 -5.274 -26.826 1.00 74.94 74 LYS A CA 1
ATOM 551 C C . LYS A 1 74 ? 7.719 -5.760 -25.769 1.00 74.94 74 LYS A C 1
ATOM 553 O O . LYS A 1 74 ? 8.879 -5.362 -25.784 1.00 74.94 74 LYS A O 1
ATOM 558 N N . PHE A 1 75 ? 7.265 -6.638 -24.878 1.00 76.50 75 PHE A N 1
ATOM 559 C CA . PHE A 1 75 ? 8.129 -7.205 -23.849 1.00 76.50 75 PHE A CA 1
ATOM 560 C C . PHE A 1 75 ? 9.234 -8.077 -24.458 1.00 76.50 75 PHE A C 1
ATOM 562 O O . PHE A 1 75 ? 10.405 -7.913 -24.122 1.00 76.50 75 PHE A O 1
ATOM 569 N N . LYS A 1 76 ? 8.887 -8.935 -25.425 1.00 79.81 76 LYS A N 1
ATOM 570 C CA . LYS A 1 76 ? 9.860 -9.754 -26.157 1.00 79.81 76 LYS A CA 1
ATOM 571 C C . LYS A 1 76 ? 10.876 -8.898 -26.918 1.00 79.81 76 LYS A C 1
ATOM 573 O O . LYS A 1 76 ? 12.067 -9.174 -26.846 1.00 79.81 76 LYS A O 1
ATOM 578 N N . ALA A 1 77 ? 10.433 -7.811 -27.550 1.00 79.62 77 ALA A N 1
ATOM 579 C CA . ALA A 1 77 ? 11.328 -6.874 -28.225 1.00 79.62 77 ALA A CA 1
ATOM 580 C C . ALA A 1 77 ? 12.330 -6.202 -27.263 1.00 79.62 77 ALA A C 1
ATOM 582 O O . ALA A 1 77 ? 13.473 -5.964 -27.644 1.00 79.62 77 ALA A O 1
ATOM 583 N N . ILE A 1 78 ? 11.942 -5.924 -26.010 1.00 77.75 78 ILE A N 1
ATOM 584 C CA . ILE A 1 78 ? 12.869 -5.422 -24.978 1.00 77.75 78 ILE A CA 1
ATOM 585 C C . ILE A 1 78 ? 13.882 -6.502 -24.581 1.00 77.75 78 ILE A C 1
ATOM 587 O O . ILE A 1 78 ? 15.072 -6.206 -24.490 1.00 77.75 78 ILE A O 1
ATOM 591 N N . LEU A 1 79 ? 13.431 -7.742 -24.365 1.00 77.06 79 LEU A N 1
ATOM 592 C CA . LEU A 1 79 ? 14.316 -8.859 -24.015 1.00 77.06 79 LEU A CA 1
ATOM 593 C C . LEU A 1 79 ? 15.347 -9.147 -25.117 1.00 77.06 79 LEU A C 1
ATOM 595 O O . LEU A 1 79 ? 16.505 -9.406 -24.811 1.00 77.06 79 LEU A O 1
ATOM 599 N N . GLU A 1 80 ? 14.946 -9.066 -26.388 1.00 76.69 80 GLU A N 1
ATOM 600 C CA . GLU A 1 80 ? 15.838 -9.245 -27.542 1.00 76.69 80 GLU A CA 1
ATOM 601 C C . GLU A 1 80 ? 16.813 -8.067 -27.718 1.00 76.69 80 GLU A C 1
ATOM 603 O O . GLU A 1 80 ? 17.952 -8.254 -28.144 1.00 76.69 80 GLU A O 1
ATOM 608 N N . ALA A 1 81 ? 16.387 -6.849 -27.369 1.00 72.62 81 ALA A N 1
ATOM 609 C CA . ALA A 1 81 ? 17.217 -5.649 -27.431 1.00 72.62 81 ALA A CA 1
ATOM 610 C C . ALA A 1 81 ? 18.287 -5.590 -26.328 1.00 72.62 81 ALA A C 1
ATOM 612 O O . ALA A 1 81 ? 19.388 -5.077 -26.547 1.00 72.62 81 ALA A O 1
ATOM 613 N N . CYS A 1 82 ? 17.964 -6.091 -25.134 1.00 68.94 82 CYS A N 1
ATOM 614 C CA . CYS A 1 82 ? 18.857 -6.115 -23.983 1.00 68.94 82 CYS A CA 1
ATOM 615 C C . CYS A 1 82 ? 19.636 -7.433 -23.916 1.00 68.94 82 CYS A C 1
ATOM 617 O O . CYS A 1 82 ? 19.250 -8.365 -23.221 1.00 68.94 82 CYS A O 1
ATOM 619 N N . LEU A 1 83 ? 20.794 -7.476 -24.579 1.00 61.72 83 LEU A N 1
ATOM 620 C CA . LEU A 1 83 ? 21.715 -8.623 -24.534 1.00 61.72 83 LEU A CA 1
ATOM 621 C C . LEU A 1 83 ? 22.286 -8.902 -23.125 1.00 61.72 83 LEU A C 1
ATOM 623 O O . LEU A 1 83 ? 22.719 -10.015 -22.852 1.00 61.72 83 LEU A O 1
ATOM 627 N N . GLU A 1 84 ? 22.274 -7.907 -22.230 1.00 61.31 84 GLU A N 1
ATOM 628 C CA . GLU A 1 84 ? 22.718 -8.002 -20.829 1.00 61.31 84 GLU A CA 1
ATOM 629 C C . GLU A 1 84 ? 21.489 -7.988 -19.897 1.00 61.31 84 GLU A C 1
ATOM 631 O O . GLU A 1 84 ? 21.260 -7.063 -19.113 1.00 61.31 84 GLU A O 1
ATOM 636 N N . CYS A 1 85 ? 20.636 -9.001 -20.049 1.00 59.94 85 CYS A N 1
ATOM 637 C CA . CYS A 1 85 ? 19.365 -9.188 -19.335 1.00 59.94 85 CYS A CA 1
ATOM 638 C C . CYS A 1 85 ? 19.543 -9.659 -17.871 1.00 59.94 85 CYS A C 1
ATOM 640 O O . CYS A 1 85 ? 18.696 -10.366 -17.333 1.00 59.94 85 CYS A O 1
ATOM 642 N N . ASP A 1 86 ? 20.640 -9.283 -17.209 1.00 62.50 86 ASP A N 1
ATOM 643 C CA . ASP A 1 86 ? 21.017 -9.841 -15.901 1.00 62.50 86 ASP A CA 1
ATOM 644 C C . ASP A 1 86 ? 20.339 -9.149 -14.707 1.00 62.50 86 ASP A C 1
ATOM 646 O O . ASP A 1 86 ? 20.389 -9.648 -13.582 1.00 62.50 86 ASP A O 1
ATOM 650 N N . ASP A 1 87 ? 19.702 -7.988 -14.911 1.00 71.69 87 ASP A N 1
ATOM 651 C CA . ASP A 1 87 ? 19.069 -7.230 -13.828 1.00 71.69 87 ASP A CA 1
ATOM 652 C C . ASP A 1 87 ? 17.597 -6.898 -14.145 1.00 71.69 87 ASP A C 1
ATOM 654 O O . ASP A 1 87 ? 17.321 -6.036 -14.991 1.00 71.69 87 ASP A O 1
ATOM 658 N N . PRO A 1 88 ? 16.624 -7.503 -13.434 1.00 74.69 88 PRO A N 1
ATOM 659 C CA . PRO A 1 88 ? 15.203 -7.231 -13.653 1.00 74.69 88 PRO A CA 1
ATOM 660 C C . PRO A 1 88 ? 14.830 -5.768 -13.371 1.00 74.69 88 PRO A C 1
ATOM 662 O O . PRO A 1 88 ? 13.840 -5.267 -13.902 1.00 74.69 88 PRO A O 1
ATOM 665 N N . ARG A 1 89 ? 15.623 -5.036 -12.576 1.00 75.62 89 ARG A N 1
ATOM 666 C CA . ARG A 1 89 ? 15.419 -3.601 -12.330 1.00 75.62 89 ARG A CA 1
ATOM 667 C C . ARG A 1 89 ? 15.854 -2.761 -13.522 1.00 75.62 89 ARG A C 1
ATOM 669 O O . ARG A 1 89 ? 15.251 -1.720 -13.769 1.00 75.62 89 ARG A O 1
ATOM 676 N N . LEU A 1 90 ? 16.880 -3.197 -14.254 1.00 77.00 90 LEU A N 1
ATOM 677 C CA . LEU A 1 90 ? 17.312 -2.536 -15.484 1.00 77.00 90 LEU A CA 1
ATOM 678 C C . LEU A 1 90 ? 16.237 -2.676 -16.567 1.00 77.00 90 LEU A C 1
ATOM 680 O O . LEU A 1 90 ? 15.858 -1.675 -17.176 1.00 77.00 90 LEU A O 1
ATOM 684 N N . LEU A 1 91 ? 15.687 -3.886 -16.719 1.00 79.19 91 LEU A N 1
ATOM 685 C CA . LEU A 1 91 ? 14.565 -4.170 -17.617 1.00 79.19 91 LEU A CA 1
ATOM 686 C C . LEU A 1 91 ? 13.311 -3.381 -17.244 1.00 79.19 91 LEU A C 1
ATOM 688 O O . LEU A 1 91 ? 12.721 -2.727 -18.101 1.00 79.19 91 LEU A O 1
ATOM 692 N N . ALA A 1 92 ? 12.939 -3.372 -15.961 1.00 80.00 92 ALA A N 1
ATOM 693 C CA . ALA A 1 92 ? 11.820 -2.569 -15.483 1.00 80.00 92 ALA A CA 1
ATOM 694 C C . ALA A 1 92 ? 12.049 -1.072 -15.754 1.00 80.00 92 ALA A C 1
ATOM 696 O O . ALA A 1 92 ? 11.145 -0.381 -16.219 1.00 80.00 92 ALA A O 1
ATOM 697 N N . GLY A 1 93 ? 13.265 -0.566 -15.527 1.00 81.44 93 GLY A N 1
ATOM 698 C CA . GLY A 1 93 ? 13.608 0.823 -15.822 1.00 81.44 93 GLY A CA 1
ATOM 699 C C . GLY A 1 93 ? 13.447 1.173 -17.303 1.00 81.44 93 GLY A C 1
ATOM 700 O O . GLY A 1 93 ? 12.871 2.208 -17.628 1.00 81.44 93 GLY A O 1
ATOM 701 N N . MET A 1 94 ? 13.876 0.285 -18.201 1.00 79.25 94 MET A N 1
ATOM 702 C CA . MET A 1 94 ? 13.705 0.461 -19.644 1.00 79.25 94 MET A CA 1
ATOM 703 C C . MET A 1 94 ? 12.232 0.406 -20.070 1.00 79.25 94 MET A C 1
ATOM 705 O O . MET A 1 94 ? 11.774 1.288 -20.797 1.00 79.25 94 MET A O 1
ATOM 709 N N . ALA A 1 95 ? 11.479 -0.578 -19.577 1.00 79.81 95 ALA A N 1
ATOM 710 C CA . ALA A 1 95 ? 10.061 -0.766 -19.881 1.00 79.81 95 ALA A CA 1
ATOM 711 C C . ALA A 1 95 ? 9.188 0.415 -19.419 1.00 79.81 95 ALA A C 1
ATOM 713 O O . ALA A 1 95 ? 8.333 0.887 -20.171 1.00 79.81 95 ALA A O 1
ATOM 714 N N . PHE A 1 96 ? 9.426 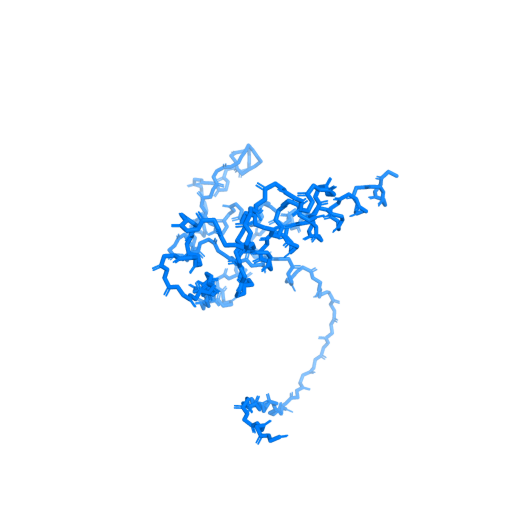0.919 -18.203 1.00 78.50 96 PHE A N 1
ATOM 715 C CA . PHE A 1 96 ? 8.641 1.998 -17.588 1.00 78.50 96 PHE A CA 1
ATOM 716 C C . PHE A 1 96 ? 9.172 3.408 -17.863 1.00 78.50 96 PHE A C 1
ATOM 718 O O . PHE A 1 96 ? 8.595 4.368 -17.358 1.00 78.50 96 PHE A O 1
ATOM 725 N N . GLY A 1 97 ? 10.269 3.554 -18.612 1.00 79.88 97 GLY A N 1
ATOM 726 C CA . GLY A 1 97 ? 10.840 4.870 -18.907 1.00 79.88 97 GLY A CA 1
ATOM 727 C C . GLY A 1 97 ? 11.510 5.529 -17.692 1.00 79.88 97 GLY A C 1
ATOM 728 O O . GLY A 1 97 ? 11.625 6.750 -17.612 1.00 79.88 97 GLY A O 1
ATOM 729 N N . ILE A 1 98 ? 11.958 4.738 -16.714 1.00 82.25 98 ILE A N 1
ATOM 730 C CA . ILE A 1 98 ? 12.647 5.238 -15.522 1.00 82.25 98 ILE A CA 1
ATOM 731 C C . ILE A 1 98 ? 14.140 5.315 -15.828 1.00 82.25 98 ILE A C 1
ATOM 733 O O . ILE A 1 98 ? 14.803 4.299 -16.039 1.00 82.25 98 ILE A O 1
ATOM 737 N N . THR A 1 99 ? 14.697 6.524 -15.819 1.00 79.44 99 THR A N 1
ATOM 738 C CA . THR A 1 99 ? 16.133 6.721 -16.026 1.00 79.44 99 THR A CA 1
ATOM 739 C C . THR A 1 99 ? 16.927 6.214 -14.821 1.00 79.44 99 THR A C 1
ATOM 741 O O . THR A 1 99 ? 16.627 6.513 -13.666 1.00 79.44 99 THR A O 1
ATOM 744 N N . SER A 1 100 ? 17.970 5.428 -15.085 1.00 76.06 100 SER A N 1
ATOM 745 C CA . SER A 1 100 ? 18.913 4.955 -14.070 1.00 76.06 100 SER A CA 1
ATOM 746 C C . SER A 1 100 ? 20.350 5.196 -14.542 1.00 76.06 100 SER A C 1
ATOM 748 O O . SER A 1 100 ? 20.585 5.250 -15.753 1.00 76.06 100 SER A O 1
ATOM 750 N N . PRO A 1 101 ? 21.340 5.318 -13.634 1.00 79.38 101 PRO A N 1
ATOM 751 C CA . PRO A 1 101 ? 22.736 5.545 -14.016 1.00 79.38 101 PRO A CA 1
ATOM 752 C C . PRO A 1 101 ? 23.268 4.516 -15.025 1.00 79.38 101 PRO A C 1
ATOM 754 O O . PRO A 1 101 ? 24.015 4.877 -15.931 1.00 79.38 101 PRO A O 1
ATOM 757 N N . ARG A 1 102 ? 22.825 3.255 -14.917 1.00 74.69 102 ARG A N 1
ATOM 758 C CA . ARG A 1 102 ? 23.176 2.173 -15.852 1.00 74.69 102 ARG A CA 1
ATOM 759 C C . ARG A 1 102 ? 22.558 2.380 -17.242 1.00 74.69 102 ARG A C 1
ATOM 761 O O . ARG A 1 102 ? 23.250 2.209 -18.239 1.00 74.69 102 ARG A O 1
ATOM 768 N N . LEU A 1 103 ? 21.298 2.821 -17.324 1.00 76.06 103 LEU A N 1
ATOM 769 C CA . LEU A 1 103 ? 20.630 3.111 -18.605 1.00 76.06 103 LEU A CA 1
ATOM 770 C C . LEU A 1 103 ? 21.240 4.317 -19.321 1.00 76.06 103 LEU A C 1
ATOM 772 O O . LEU A 1 103 ? 21.388 4.302 -20.542 1.00 76.06 103 LEU A O 1
ATOM 776 N N . THR A 1 104 ? 21.622 5.349 -18.567 1.00 77.50 104 THR A N 1
ATOM 777 C CA . THR A 1 104 ? 22.273 6.543 -19.120 1.00 77.50 104 THR A CA 1
ATOM 778 C C . THR A 1 104 ? 23.696 6.240 -19.590 1.00 77.50 104 THR A C 1
ATOM 780 O O . THR A 1 104 ? 24.087 6.708 -20.658 1.00 77.50 104 THR A O 1
ATOM 783 N N . ALA A 1 105 ? 24.452 5.416 -18.852 1.00 80.19 105 ALA A N 1
ATOM 784 C CA . ALA A 1 105 ? 25.787 4.969 -19.262 1.00 80.19 105 ALA A CA 1
ATOM 785 C C . ALA A 1 105 ? 25.754 4.212 -20.602 1.00 80.19 105 ALA A C 1
ATOM 787 O O . ALA A 1 105 ? 26.593 4.454 -21.469 1.00 80.19 105 ALA A O 1
ATOM 788 N N . ASN A 1 106 ? 24.725 3.385 -20.804 1.00 72.75 106 ASN A N 1
ATOM 789 C CA . ASN A 1 106 ? 24.517 2.623 -22.035 1.00 72.75 106 ASN A CA 1
ATOM 790 C C . ASN A 1 106 ? 23.753 3.402 -23.129 1.00 72.75 106 ASN A C 1
ATOM 792 O O . ASN A 1 106 ? 23.516 2.868 -24.210 1.00 72.75 106 ASN A O 1
ATOM 796 N N . LYS A 1 107 ? 23.379 4.669 -22.881 1.00 74.19 107 LYS A N 1
ATOM 797 C CA . LYS A 1 107 ? 22.581 5.537 -23.778 1.00 74.19 107 LYS A CA 1
ATOM 798 C C . LYS A 1 107 ? 21.216 4.960 -24.185 1.00 74.19 107 LYS A C 1
ATOM 800 O O . LYS A 1 107 ? 20.608 5.429 -25.145 1.00 74.19 107 LYS A O 1
ATOM 805 N N . TRP A 1 108 ? 20.696 3.984 -23.446 1.00 72.88 108 TRP A N 1
ATOM 806 C CA . TRP A 1 108 ? 19.411 3.345 -23.754 1.00 72.88 108 TRP A CA 1
ATOM 807 C C . TRP A 1 108 ? 18.216 4.259 -23.469 1.00 72.88 108 TRP A C 1
ATOM 809 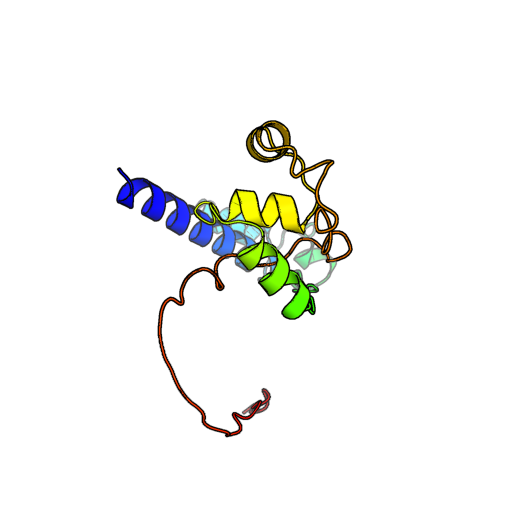O O . TRP A 1 108 ? 17.176 4.108 -24.098 1.00 72.88 108 TRP A O 1
ATOM 819 N N . SER A 1 109 ? 18.377 5.244 -22.580 1.00 66.81 109 SER A N 1
ATOM 820 C CA . SER A 1 109 ? 17.327 6.210 -22.229 1.00 66.81 109 SER A CA 1
ATOM 821 C C . SER A 1 109 ? 17.017 7.246 -23.313 1.00 66.81 109 SER A C 1
ATOM 823 O O . SER A 1 109 ? 15.934 7.819 -23.301 1.00 66.81 109 SER A O 1
ATOM 825 N N . SER A 1 110 ? 17.946 7.518 -24.234 1.00 67.12 110 SER A N 1
ATOM 826 C CA . SER A 1 110 ? 17.775 8.539 -25.280 1.00 67.12 110 SER A CA 1
ATOM 827 C C . SER A 1 110 ? 17.868 7.991 -26.700 1.00 67.12 110 SER A C 1
ATOM 829 O O . SER A 1 110 ? 17.319 8.597 -27.616 1.00 67.12 110 SER A O 1
ATOM 831 N N . ALA A 1 111 ? 18.559 6.866 -26.901 1.00 66.56 111 ALA A N 1
ATOM 832 C CA . ALA A 1 111 ? 18.779 6.300 -28.228 1.00 66.56 111 ALA A CA 1
ATOM 833 C C . ALA A 1 111 ? 17.753 5.229 -28.619 1.00 66.56 111 ALA A C 1
ATOM 835 O O . ALA A 1 111 ? 17.638 4.920 -29.804 1.00 66.56 111 ALA A O 1
ATOM 836 N N . TYR A 1 112 ? 17.040 4.634 -27.653 1.00 73.44 112 TYR A N 1
ATOM 837 C CA . TYR A 1 112 ? 16.237 3.444 -27.913 1.00 73.44 112 TYR A CA 1
ATOM 838 C C . TYR A 1 112 ? 14.729 3.745 -27.954 1.00 73.44 112 TYR A C 1
ATOM 840 O O . TYR A 1 112 ? 14.180 4.216 -26.958 1.00 73.44 112 TYR A O 1
ATOM 848 N N . PRO A 1 113 ? 14.026 3.434 -29.061 1.00 75.00 113 PRO A N 1
ATOM 849 C CA . PRO A 1 113 ? 12.604 3.752 -29.220 1.00 75.00 113 PRO A CA 1
ATOM 850 C C . PRO A 1 113 ? 11.677 2.919 -28.319 1.00 75.00 113 PRO A C 1
ATOM 852 O O . PRO A 1 113 ? 10.504 3.255 -28.192 1.00 75.00 113 PRO A O 1
ATOM 855 N N . LEU A 1 114 ? 12.177 1.843 -27.694 1.00 73.62 114 LEU A N 1
ATOM 856 C CA . LEU A 1 114 ? 11.410 1.034 -26.732 1.00 73.62 114 LEU A CA 1
ATOM 857 C C . LEU A 1 114 ? 11.477 1.562 -25.287 1.00 73.62 114 LEU A C 1
ATOM 859 O O . LEU A 1 114 ? 10.845 0.980 -24.403 1.00 73.62 114 LEU A O 1
ATOM 863 N N . PHE A 1 115 ? 12.225 2.640 -25.023 1.00 78.94 115 PHE A N 1
ATOM 864 C CA . PHE A 1 115 ? 12.254 3.264 -23.701 1.00 78.94 115 PHE A CA 1
ATOM 865 C C . PHE A 1 115 ? 10.868 3.824 -23.350 1.00 78.94 115 PHE A C 1
ATOM 867 O 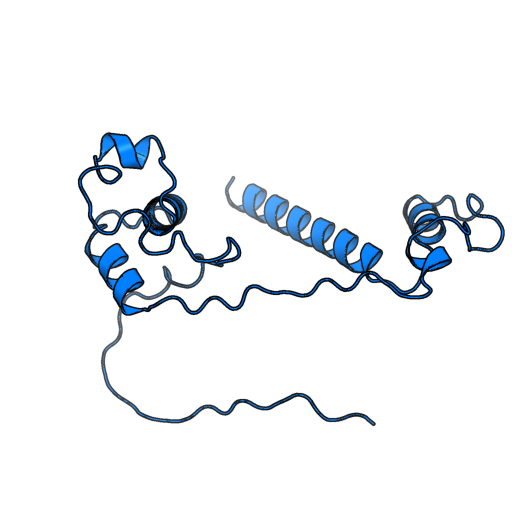O . PHE A 1 115 ? 10.312 4.618 -24.103 1.00 78.94 115 PHE A O 1
ATOM 874 N N . GLY A 1 116 ? 10.298 3.388 -22.224 1.00 74.81 116 GLY A N 1
ATOM 875 C CA . GLY A 1 116 ? 8.959 3.816 -21.803 1.00 74.81 116 GLY A CA 1
ATOM 876 C C . GLY A 1 116 ? 7.812 3.206 -22.612 1.00 74.81 116 GLY A C 1
ATOM 877 O O . GLY A 1 116 ? 6.687 3.693 -22.547 1.00 74.81 116 GLY A O 1
ATOM 878 N N . CYS A 1 117 ? 8.037 2.115 -23.353 1.00 76.25 117 CYS A N 1
ATOM 879 C CA . CYS A 1 117 ? 6.980 1.488 -24.159 1.00 76.25 117 CYS A CA 1
ATOM 880 C C . CYS A 1 117 ? 5.770 0.977 -23.344 1.00 76.25 117 CYS A C 1
ATOM 882 O O . CYS A 1 117 ? 4.716 0.701 -23.927 1.00 76.25 117 CYS A O 1
ATOM 884 N N . ILE A 1 118 ? 5.918 0.867 -22.016 1.00 73.19 118 ILE A N 1
ATOM 885 C CA . ILE A 1 118 ? 4.899 0.437 -21.048 1.00 73.19 118 ILE A CA 1
ATOM 886 C C . ILE A 1 118 ? 4.582 1.575 -20.036 1.00 73.19 118 ILE A C 1
ATOM 888 O O . ILE A 1 118 ? 3.867 1.372 -19.061 1.00 73.19 118 ILE A O 1
ATOM 892 N N . GLU A 1 119 ? 5.041 2.815 -20.263 1.00 69.25 119 GLU A N 1
ATOM 893 C CA . GLU A 1 119 ? 4.893 3.961 -19.334 1.00 69.25 119 GLU A CA 1
ATOM 894 C C . GLU A 1 119 ? 3.429 4.293 -18.963 1.00 69.25 119 GLU A C 1
ATOM 896 O O . GLU A 1 119 ? 3.154 4.742 -17.851 1.00 69.25 119 GLU A O 1
ATOM 901 N N . GLY A 1 120 ? 2.470 4.003 -19.851 1.00 61.50 120 GLY A N 1
ATOM 902 C CA . GLY A 1 120 ? 1.030 4.198 -19.611 1.00 61.50 120 GLY A CA 1
ATOM 903 C C . GLY A 1 120 ? 0.361 3.128 -18.739 1.00 61.50 120 GLY A C 1
ATOM 904 O O . GLY A 1 120 ? -0.833 3.220 -18.452 1.00 61.50 120 GLY A O 1
ATOM 905 N N . VAL A 1 121 ? 1.101 2.103 -18.320 1.00 61.47 121 VAL A N 1
ATOM 906 C CA . VAL A 1 121 ? 0.586 1.015 -17.493 1.00 61.47 121 VAL A CA 1
ATOM 907 C C . VAL A 1 121 ? 0.764 1.361 -16.013 1.00 61.47 121 VAL A C 1
ATOM 909 O O . VAL A 1 121 ? 1.874 1.608 -15.541 1.00 61.47 121 VAL A O 1
ATOM 912 N N . ARG A 1 122 ? -0.347 1.387 -15.259 1.00 50.84 122 ARG A N 1
ATOM 913 C CA . ARG A 1 122 ? -0.357 1.681 -13.815 1.00 50.84 122 ARG A CA 1
ATOM 914 C C . ARG A 1 122 ? 0.653 0.771 -13.098 1.00 50.84 122 ARG A C 1
ATOM 916 O O . ARG A 1 122 ? 0.617 -0.446 -13.256 1.00 50.84 122 ARG A O 1
ATOM 923 N N . ARG A 1 123 ? 1.561 1.384 -12.326 1.00 48.69 123 ARG A N 1
ATOM 924 C CA . ARG A 1 123 ? 2.722 0.758 -11.663 1.00 48.69 123 ARG A CA 1
ATOM 925 C C . ARG A 1 123 ? 2.305 -0.284 -10.611 1.00 48.69 123 ARG A C 1
ATOM 927 O O . ARG A 1 123 ? 2.298 0.006 -9.422 1.00 48.69 123 ARG A O 1
ATOM 934 N N . GLY A 1 124 ? 1.953 -1.484 -11.058 1.00 47.84 124 GLY A N 1
ATOM 935 C CA . GLY A 1 124 ? 1.659 -2.653 -10.219 1.00 47.84 124 GLY A CA 1
ATOM 936 C C . GLY A 1 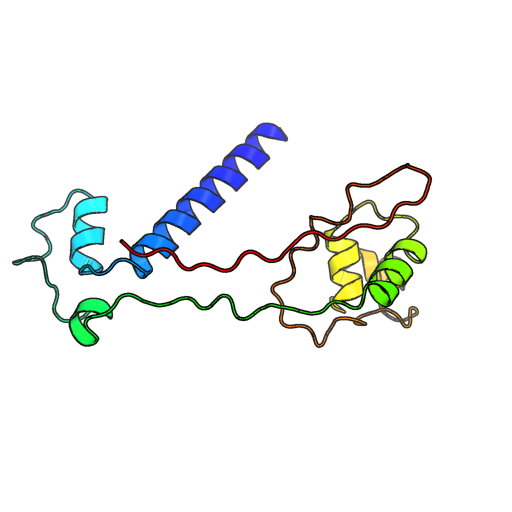124 ? 2.158 -3.969 -10.824 1.00 47.84 124 GLY A C 1
ATOM 937 O O . GLY A 1 124 ? 1.718 -5.034 -10.415 1.00 47.84 124 GLY A O 1
ATOM 938 N N . VAL A 1 125 ? 3.042 -3.908 -11.825 1.00 46.53 125 VAL A N 1
ATOM 939 C CA . VAL A 1 125 ? 3.482 -5.087 -12.582 1.00 46.53 125 VAL A CA 1
ATOM 940 C C . VAL A 1 125 ? 4.541 -5.873 -11.818 1.00 46.53 125 VAL A C 1
ATOM 942 O O . VAL A 1 125 ? 5.606 -5.359 -11.468 1.00 46.53 125 VAL A O 1
ATOM 945 N N . GLN A 1 126 ? 4.277 -7.162 -11.655 1.00 43.38 126 GLN A N 1
ATOM 946 C CA . GLN A 1 126 ? 5.214 -8.156 -11.157 1.00 43.38 126 GLN A CA 1
ATOM 947 C C . GLN A 1 126 ? 6.104 -8.631 -12.320 1.00 43.38 126 GLN A C 1
ATOM 949 O O . GLN A 1 126 ? 5.806 -9.602 -12.999 1.00 43.38 126 GLN A O 1
ATOM 954 N N . VAL A 1 127 ? 7.209 -7.918 -12.576 1.00 46.66 127 VAL A N 1
ATOM 955 C CA . VAL A 1 127 ? 8.176 -8.235 -13.660 1.00 46.66 127 VAL A CA 1
ATOM 956 C C . VAL A 1 127 ? 9.007 -9.499 -13.347 1.00 46.66 127 VAL A C 1
ATOM 958 O O . VAL A 1 127 ? 9.729 -10.009 -14.194 1.00 46.66 127 VAL A O 1
ATOM 961 N N . GLY A 1 128 ? 8.907 -10.027 -12.122 1.00 41.06 128 GLY A N 1
ATOM 962 C CA . GLY A 1 128 ? 9.743 -11.127 -11.630 1.00 41.06 128 GLY A CA 1
ATOM 963 C C . GLY A 1 128 ? 9.460 -12.509 -12.228 1.00 41.06 128 GLY A C 1
ATOM 964 O O . GLY A 1 128 ? 10.255 -13.406 -11.992 1.00 41.06 128 GLY A O 1
ATOM 965 N N . GLY A 1 129 ? 8.368 -12.692 -12.977 1.00 40.94 129 GLY A N 1
ATOM 966 C CA . GLY A 1 129 ? 7.958 -14.008 -13.486 1.00 40.94 129 GLY A CA 1
ATOM 967 C C . GLY A 1 129 ? 8.463 -14.384 -14.883 1.00 40.94 129 GLY A C 1
ATOM 968 O O . GLY A 1 129 ? 8.207 -15.499 -15.311 1.00 40.94 129 GLY A O 1
ATOM 969 N N . LEU A 1 130 ? 9.136 -13.488 -15.620 1.00 42.84 130 LEU A N 1
ATOM 970 C CA . LEU A 1 130 ? 9.496 -13.743 -17.030 1.00 42.84 130 LEU A CA 1
ATOM 971 C C . LEU A 1 130 ? 10.979 -14.047 -17.289 1.00 42.84 130 LEU A C 1
ATOM 973 O O . LEU A 1 130 ? 11.341 -14.331 -18.427 1.00 42.84 130 LEU A O 1
ATOM 977 N N . CYS A 1 131 ? 11.838 -14.000 -16.267 1.00 35.94 131 CYS A N 1
ATOM 978 C CA . CYS A 1 131 ? 13.262 -14.323 -16.429 1.00 35.94 131 CYS A CA 1
ATOM 979 C C . CYS A 1 131 ? 13.585 -15.815 -16.211 1.00 35.94 131 CYS A C 1
ATOM 981 O O . CYS A 1 131 ? 14.727 -16.218 -16.421 1.00 35.94 131 CYS A O 1
ATOM 983 N N . GLU A 1 132 ? 12.616 -16.645 -15.812 1.00 37.66 132 GLU A N 1
ATOM 984 C CA . GLU A 1 132 ? 12.805 -18.092 -15.660 1.00 37.66 132 GLU A CA 1
ATOM 985 C C . GLU A 1 132 ? 12.258 -18.818 -16.896 1.00 37.66 132 GLU A C 1
ATOM 987 O O . GLU A 1 132 ? 11.065 -19.084 -16.996 1.00 37.66 132 GLU A O 1
ATOM 992 N N . GLY A 1 133 ? 13.120 -19.111 -17.874 1.00 33.19 133 GLY A N 1
ATOM 993 C CA . GLY A 1 133 ? 12.690 -19.868 -19.053 1.00 33.19 133 GLY A CA 1
ATOM 994 C C . GLY A 1 133 ? 13.706 -19.952 -20.184 1.00 33.19 133 GLY A C 1
ATOM 995 O O . GLY A 1 133 ? 13.435 -19.506 -21.294 1.00 33.19 133 GLY A O 1
ATOM 996 N N . GLY A 1 134 ? 14.879 -20.526 -19.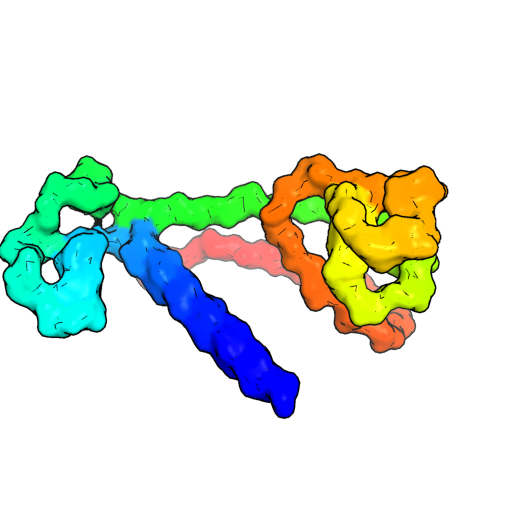920 1.00 32.72 134 GLY A N 1
ATOM 997 C CA . GLY A 1 134 ? 15.744 -21.037 -20.979 1.00 32.72 134 GLY A CA 1
ATOM 998 C C . GLY A 1 134 ? 15.356 -22.470 -21.357 1.00 32.72 134 GLY A C 1
ATOM 999 O O . GLY A 1 134 ? 15.302 -23.330 -20.485 1.00 32.72 134 GLY A O 1
ATOM 1000 N N . THR A 1 135 ? 15.217 -22.709 -22.666 1.00 31.34 135 THR A N 1
ATOM 1001 C CA . THR A 1 135 ? 15.206 -24.001 -23.395 1.00 31.34 135 THR A CA 1
ATOM 1002 C C . THR A 1 135 ? 13.911 -24.825 -23.419 1.00 31.34 135 THR A C 1
ATOM 1004 O O . THR A 1 135 ? 13.416 -25.255 -22.386 1.00 31.34 135 THR A O 1
ATOM 1007 N N . GLY A 1 136 ? 13.426 -25.139 -24.629 1.00 27.67 136 GLY A N 1
ATOM 1008 C CA . GLY A 1 136 ? 12.454 -26.215 -24.846 1.00 27.67 136 GLY A CA 1
ATOM 1009 C C . GLY A 1 136 ? 11.612 -26.056 -26.109 1.00 27.67 136 GLY A C 1
ATOM 1010 O O . GLY A 1 136 ? 10.882 -25.089 -26.250 1.00 27.67 136 GLY A O 1
ATOM 1011 N N . ASP A 1 137 ? 11.752 -27.002 -27.022 1.00 26.53 137 ASP A N 1
ATOM 1012 C CA . ASP A 1 137 ? 11.155 -27.094 -28.351 1.00 26.53 137 ASP A CA 1
ATOM 1013 C C . ASP A 1 137 ? 9.674 -27.565 -28.321 1.00 26.53 137 ASP A C 1
ATOM 1015 O O . ASP A 1 137 ? 9.270 -28.230 -27.373 1.00 26.53 137 ASP A O 1
ATOM 1019 N N . SER A 1 138 ? 8.940 -27.319 -29.419 1.00 30.28 138 SER A N 1
ATOM 1020 C CA . SER A 1 138 ? 7.731 -28.040 -29.888 1.00 30.28 138 SER A CA 1
ATOM 1021 C C . SER A 1 138 ? 6.346 -27.834 -29.222 1.00 30.28 138 SER A C 1
ATOM 1023 O O . SER A 1 138 ? 6.093 -28.254 -28.104 1.00 30.28 138 SER A O 1
ATOM 1025 N N . ALA A 1 139 ? 5.431 -27.289 -30.041 1.00 31.48 139 ALA A N 1
ATOM 1026 C CA . ALA A 1 139 ? 4.058 -27.735 -30.354 1.00 31.48 139 ALA A CA 1
ATOM 1027 C C . ALA A 1 139 ? 3.147 -28.369 -29.276 1.00 31.48 139 ALA A C 1
ATOM 1029 O O . ALA A 1 139 ? 3.456 -29.418 -28.721 1.00 31.48 139 ALA A O 1
ATOM 1030 N N . GLY A 1 140 ? 1.918 -27.846 -29.184 1.00 26.44 140 GLY A N 1
ATOM 1031 C CA . GLY A 1 140 ? 0.761 -28.574 -28.657 1.00 26.44 140 GLY A CA 1
ATOM 1032 C C . GLY A 1 140 ? -0.337 -27.645 -28.156 1.00 26.44 140 GLY A C 1
ATOM 1033 O O . GLY A 1 140 ? -0.158 -26.986 -27.137 1.00 26.44 140 GLY A O 1
ATOM 1034 N N . ASP A 1 141 ? -1.437 -27.583 -28.903 1.00 30.25 141 ASP A N 1
ATOM 1035 C CA . ASP A 1 141 ? -2.746 -27.106 -28.462 1.00 30.25 141 ASP A CA 1
ATOM 1036 C C . ASP A 1 141 ? -3.163 -27.763 -27.132 1.00 30.25 141 ASP A C 1
ATOM 1038 O O . ASP A 1 141 ? -2.858 -28.934 -26.918 1.00 30.25 141 ASP A O 1
ATOM 1042 N N . ASP A 1 142 ? -3.821 -27.013 -26.243 1.00 32.31 142 ASP A N 1
ATOM 1043 C CA . ASP A 1 142 ? -5.126 -27.359 -25.654 1.00 32.31 142 ASP A CA 1
ATOM 1044 C C . ASP A 1 142 ? -5.476 -26.442 -24.463 1.00 32.31 142 ASP A C 1
ATOM 1046 O O . ASP A 1 142 ? -4.628 -25.938 -23.728 1.00 32.31 142 ASP A O 1
ATOM 1050 N N . GLU A 1 143 ? -6.777 -26.183 -24.356 1.00 39.81 143 GLU A N 1
ATOM 1051 C CA . GLU A 1 143 ? -7.496 -25.379 -23.369 1.00 39.81 143 GLU A CA 1
ATOM 1052 C C . GLU A 1 143 ? -7.122 -25.661 -21.904 1.00 39.81 143 GLU A C 1
ATOM 1054 O O . GLU A 1 143 ? -7.114 -26.810 -21.473 1.00 39.81 143 GLU A O 1
ATOM 1059 N N . GLU A 1 144 ? -7.015 -24.610 -21.079 1.00 36.19 144 GLU A N 1
ATOM 1060 C CA . GLU A 1 144 ? -7.307 -24.750 -19.647 1.00 36.19 144 GLU A CA 1
ATOM 1061 C C . GLU A 1 144 ? -8.116 -23.557 -19.111 1.00 36.19 144 GLU A C 1
ATOM 1063 O O . GLU A 1 144 ? -7.619 -22.532 -18.650 1.00 36.19 144 GLU A O 1
ATOM 1068 N N . THR A 1 145 ? -9.426 -23.693 -19.309 1.00 31.66 145 THR A N 1
ATOM 1069 C CA . THR A 1 145 ? -10.488 -23.579 -18.301 1.00 31.66 145 THR A CA 1
ATOM 1070 C C . THR A 1 145 ? -10.282 -22.584 -17.153 1.00 31.66 145 THR A C 1
ATOM 1072 O O . THR A 1 145 ? -9.723 -22.881 -16.101 1.00 31.66 145 THR A O 1
ATOM 1075 N N . ILE A 1 146 ? -10.922 -21.425 -17.307 1.00 31.42 146 ILE A N 1
ATOM 1076 C CA . ILE A 1 146 ? -11.308 -20.535 -16.210 1.00 31.42 146 ILE A CA 1
ATOM 1077 C C . ILE A 1 146 ? -12.446 -21.214 -15.433 1.00 31.42 146 ILE A C 1
ATOM 1079 O O . ILE A 1 146 ? -13.586 -21.216 -15.901 1.00 31.42 146 ILE A O 1
ATOM 1083 N N . VAL A 1 147 ? -12.169 -21.749 -14.242 1.00 33.38 147 VAL A N 1
ATOM 1084 C CA . VAL A 1 147 ? -13.228 -22.087 -13.277 1.00 33.38 147 VAL A CA 1
ATOM 1085 C C . VAL A 1 147 ? -13.429 -20.890 -12.353 1.00 33.38 147 VAL A C 1
ATOM 1087 O O . VAL A 1 147 ? -12.526 -20.468 -11.632 1.00 33.38 147 VAL A O 1
ATOM 1090 N N . ARG A 1 148 ? -14.621 -20.299 -12.457 1.00 29.55 148 ARG A N 1
ATOM 1091 C CA . ARG A 1 148 ? -15.115 -19.222 -11.602 1.00 29.55 148 ARG A CA 1
ATOM 1092 C C . ARG A 1 148 ? -15.493 -19.768 -10.224 1.00 29.55 148 ARG A C 1
ATOM 1094 O O . ARG A 1 148 ? -15.995 -20.878 -10.109 1.00 29.55 148 ARG A O 1
ATOM 1101 N N . VAL A 1 149 ? -15.260 -18.925 -9.226 1.00 39.78 149 VAL A N 1
ATOM 1102 C CA . VAL A 1 149 ? -15.867 -18.930 -7.890 1.00 39.78 149 VAL A CA 1
ATOM 1103 C C . VAL A 1 149 ? -17.386 -18.995 -8.010 1.00 39.78 149 VAL A C 1
ATOM 1105 O O . VAL A 1 149 ? -17.957 -18.065 -8.561 1.00 39.78 149 VAL A O 1
ATOM 1108 N N . ASP A 1 150 ? -17.988 -20.067 -7.503 1.00 36.72 150 ASP A N 1
ATOM 1109 C CA . ASP A 1 150 ? -19.329 -20.126 -6.909 1.00 36.72 150 ASP A CA 1
ATOM 1110 C C . ASP A 1 150 ? -19.503 -21.542 -6.336 1.00 36.72 150 ASP A C 1
ATOM 1112 O O . ASP A 1 150 ? -19.773 -22.471 -7.083 1.00 36.72 150 ASP A O 1
ATOM 1116 N N . ASP A 1 151 ? -19.303 -21.710 -5.028 1.00 34.47 151 ASP A N 1
ATOM 1117 C CA . ASP A 1 151 ? -20.024 -22.717 -4.237 1.00 34.47 151 ASP A CA 1
ATOM 1118 C C . ASP A 1 151 ? -20.015 -22.263 -2.771 1.00 34.47 151 ASP A C 1
ATOM 1120 O O . ASP A 1 151 ? -19.115 -22.533 -1.974 1.00 34.47 151 ASP A O 1
ATOM 1124 N N . VAL A 1 152 ? -21.023 -21.438 -2.494 1.00 37.78 152 VAL A N 1
ATOM 1125 C CA . VAL A 1 152 ? -21.662 -21.269 -1.194 1.00 37.78 152 VAL A CA 1
ATOM 1126 C C . VAL A 1 152 ? -22.445 -22.549 -0.909 1.00 37.78 152 VAL A C 1
ATOM 1128 O O . VAL A 1 152 ? -23.346 -22.863 -1.679 1.00 37.78 152 VAL A O 1
ATOM 1131 N N . GLU A 1 153 ? -22.132 -23.231 0.193 1.00 37.31 153 GLU A N 1
ATOM 1132 C CA . GLU A 1 153 ? -23.082 -23.685 1.231 1.00 37.31 153 GLU A CA 1
ATOM 1133 C C . GLU A 1 153 ? -22.330 -24.177 2.477 1.00 37.31 153 GLU A C 1
ATOM 1135 O O . GLU A 1 153 ? -21.378 -24.980 2.342 1.00 37.31 153 GLU A O 1
#

Secondary structure (DSSP, 8-state):
-HHHHHHHHHHHHHHHHHHHHHHHSSS-HHHHHHHHHT-GGGSTTS--SSSHHHHHSS-------------HHHHHHHHHH-S----HHHHHHHHHT---HHHHHTTHHHH-TTTTTTTTS-S---GGGSS----------------------

Sequence (153 aa):
MYDRMIGRKDEGIHKLGQVINFAKDDDCLAAHLAQYFGDEDAVPGELCGQCSFCTSGEGVMFEATATTNIDPAKFKAILEACLECDDPRLLAGMAFGITSPRLTANKWSSAYPLFGCIEGVRRGVQVGGLCEGGTGDSAGDDEETIVRVDDVE

Organism: NCBI:txid1128425